Protein AF-A0A3C1JSX0-F1 (afdb_monomer_lite)

pLDDT: mean 75.98, std 9.02, range [53.28, 91.81]

Radius of gyration: 18.88 Å; chains: 1; bounding box: 46×17×57 Å

Secondary structure (DSSP, 8-state):
-HHHHHHHHHHHTS--HHHHHTTTTT-TTTHHHH--HHHHHHHHHHTT--HHHHHHHHHHHHHHHHHHHHHHHHHHHHHHHHHHHTTS--

Foldseek 3Di:
DLVVVLVVLLVVLDDPCCVLPVVVVPDPVCCVPRDDLVVVLVCCCPPVVPPVVSVVSVVVSVVVSVVVSVVSVVVVVVVVVVVVVVVVVD

Sequence (90 aa):
MIINMLLALAYVLNADFGLFFQVTRDQQLLYPVTDVLDTYIYRSLIVTKTISMAGAAQFYQSFVGFILVIVANAVVRRIERSRNESLALF

Structure (mmCIF, N/CA/C/O backbone):
data_AF-A0A3C1JSX0-F1
#
_entry.id   AF-A0A3C1JSX0-F1
#
loop_
_atom_site.group_PDB
_atom_site.id
_atom_site.type_symbol
_atom_site.label_atom_id
_atom_site.label_alt_id
_atom_site.label_comp_id
_atom_site.label_asym_id
_atom_site.label_entity_id
_atom_site.label_seq_id
_atom_site.pdbx_PDB_ins_code
_atom_site.Cartn_x
_atom_site.Cartn_y
_atom_site.Cartn_z
_atom_site.occupancy
_atom_site.B_iso_or_equiv
_atom_site.auth_seq_id
_atom_site.auth_comp_id
_atom_site.auth_asym_id
_atom_site.auth_atom_id
_atom_site.pdbx_PDB_model_num
ATOM 1 N N . MET A 1 1 ? 8.469 9.263 -19.580 1.00 57.34 1 MET A N 1
ATOM 2 C CA . MET A 1 1 ? 7.419 8.216 -19.595 1.00 57.34 1 MET A CA 1
ATOM 3 C C . MET A 1 1 ? 7.591 7.191 -18.468 1.00 57.34 1 MET A C 1
ATOM 5 O O . MET A 1 1 ? 6.604 6.869 -17.826 1.00 57.34 1 MET A O 1
ATOM 9 N N . ILE A 1 2 ? 8.817 6.741 -18.160 1.00 63.50 2 ILE A N 1
ATOM 10 C CA . ILE A 1 2 ? 9.101 5.737 -17.107 1.00 63.50 2 ILE A CA 1
ATOM 11 C C . ILE A 1 2 ? 8.761 6.236 -15.689 1.00 63.50 2 ILE A C 1
ATOM 13 O O . ILE A 1 2 ? 8.087 5.539 -14.937 1.00 63.50 2 ILE A O 1
ATOM 17 N N . ILE A 1 3 ? 9.151 7.471 -15.347 1.00 69.69 3 ILE A N 1
ATOM 18 C CA . ILE A 1 3 ? 8.835 8.094 -14.047 1.00 69.69 3 ILE A CA 1
ATOM 19 C C . ILE A 1 3 ? 7.321 8.220 -13.820 1.00 69.69 3 ILE A C 1
ATOM 21 O O . ILE A 1 3 ? 6.846 7.891 -12.739 1.00 69.69 3 ILE A O 1
ATOM 25 N N . ASN A 1 4 ? 6.545 8.600 -14.842 1.00 76.25 4 ASN A N 1
ATOM 26 C CA . ASN A 1 4 ? 5.084 8.692 -14.723 1.00 76.25 4 ASN A CA 1
ATOM 27 C C . ASN A 1 4 ? 4.437 7.325 -14.472 1.00 76.25 4 ASN A C 1
ATOM 29 O O . ASN A 1 4 ? 3.448 7.257 -13.753 1.00 76.25 4 ASN A O 1
ATOM 33 N N . MET A 1 5 ? 4.992 6.243 -15.030 1.00 74.31 5 MET A N 1
ATOM 34 C CA . MET A 1 5 ? 4.456 4.902 -14.799 1.00 74.31 5 MET A CA 1
ATOM 35 C C . MET A 1 5 ? 4.717 4.428 -13.362 1.00 74.31 5 MET A C 1
ATOM 37 O O . MET A 1 5 ? 3.828 3.869 -12.728 1.00 74.31 5 MET A O 1
ATOM 41 N N . LEU A 1 6 ? 5.909 4.713 -12.827 1.00 73.38 6 LEU A N 1
ATOM 42 C CA . LEU A 1 6 ? 6.250 4.437 -11.427 1.00 73.38 6 LEU A CA 1
ATOM 43 C C . LEU A 1 6 ? 5.399 5.270 -10.452 1.00 73.38 6 LEU A C 1
ATOM 45 O O . LEU A 1 6 ? 4.895 4.730 -9.470 1.00 73.38 6 LEU A O 1
ATOM 49 N N . LEU A 1 7 ? 5.193 6.559 -10.743 1.00 73.44 7 LEU A N 1
ATOM 50 C CA . LEU A 1 7 ? 4.345 7.455 -9.945 1.00 73.44 7 LEU A CA 1
ATOM 51 C C . LEU A 1 7 ? 2.873 7.015 -9.945 1.00 73.44 7 LEU A C 1
ATOM 53 O O . LEU A 1 7 ? 2.248 6.985 -8.889 1.00 73.44 7 LEU A O 1
ATOM 57 N N . ALA A 1 8 ? 2.326 6.630 -11.102 1.00 75.31 8 ALA A N 1
ATOM 58 C CA . ALA A 1 8 ? 0.948 6.146 -11.205 1.00 75.31 8 ALA A CA 1
ATOM 59 C C . ALA A 1 8 ? 0.734 4.841 -10.421 1.00 75.31 8 ALA A C 1
ATOM 61 O O . ALA A 1 8 ? -0.297 4.662 -9.778 1.00 75.31 8 ALA A O 1
ATOM 62 N N . LEU A 1 9 ? 1.726 3.949 -10.425 1.00 75.50 9 LEU A N 1
ATOM 63 C CA . LEU A 1 9 ? 1.654 2.679 -9.711 1.00 75.50 9 LEU A CA 1
ATOM 64 C C . LEU A 1 9 ? 1.635 2.858 -8.185 1.00 75.50 9 LEU A C 1
ATOM 66 O O . LEU A 1 9 ? 0.900 2.163 -7.490 1.00 75.50 9 LEU A O 1
ATOM 70 N N . ALA A 1 10 ? 2.403 3.821 -7.671 1.00 69.25 10 ALA A N 1
ATOM 71 C CA . ALA A 1 10 ? 2.352 4.202 -6.261 1.00 69.25 10 ALA A CA 1
ATOM 72 C C . ALA A 1 10 ? 0.995 4.824 -5.873 1.00 69.25 10 ALA A C 1
ATOM 74 O O . ALA A 1 10 ? 0.529 4.639 -4.750 1.00 69.25 10 ALA A O 1
ATOM 75 N N . TYR A 1 11 ? 0.343 5.528 -6.805 1.00 72.62 11 TYR A N 1
ATOM 76 C CA . TYR A 1 11 ? -0.965 6.145 -6.579 1.00 72.62 11 TYR A CA 1
ATOM 77 C C . TYR A 1 11 ? -2.092 5.107 -6.474 1.00 72.62 11 TYR A C 1
ATOM 79 O O . TYR A 1 11 ? -2.934 5.227 -5.600 1.00 72.62 11 TYR A O 1
ATOM 87 N N . VAL A 1 12 ? -2.066 4.041 -7.285 1.00 73.56 12 VAL A N 1
ATOM 88 C CA . VAL A 1 12 ? -3.073 2.953 -7.258 1.00 73.56 12 VAL A CA 1
ATOM 89 C C . VAL A 1 12 ? -3.124 2.207 -5.915 1.00 73.56 12 VAL A C 1
ATOM 91 O O . VAL A 1 12 ? -4.149 1.635 -5.559 1.00 73.56 12 VAL A O 1
ATOM 94 N N . LEU A 1 13 ? -2.028 2.212 -5.155 1.00 69.75 13 LEU A N 1
ATOM 95 C CA . LEU A 1 13 ? -1.966 1.612 -3.817 1.00 69.75 13 LEU A CA 1
ATOM 96 C C . LEU A 1 13 ? -2.648 2.454 -2.728 1.00 69.75 13 LEU A C 1
ATOM 98 O O . LEU A 1 13 ? -2.841 1.959 -1.617 1.00 69.75 13 LEU A O 1
ATOM 102 N N . ASN A 1 14 ? -2.980 3.709 -3.031 1.00 70.75 14 ASN A N 1
ATOM 103 C CA . ASN A 1 14 ? -3.798 4.564 -2.182 1.00 70.75 14 ASN A CA 1
ATOM 104 C C . ASN A 1 14 ? -5.219 4.539 -2.751 1.00 70.75 14 ASN A C 1
ATOM 106 O O . ASN A 1 14 ? -5.443 4.971 -3.881 1.00 70.75 14 ASN A O 1
ATOM 110 N N . ALA A 1 15 ? -6.170 3.992 -1.998 1.00 70.56 15 ALA A N 1
ATOM 111 C CA . ALA A 1 15 ? -7.557 3.963 -2.432 1.00 70.56 15 ALA A CA 1
ATOM 112 C C . ALA A 1 15 ? -8.225 5.307 -2.110 1.00 70.56 15 ALA A C 1
ATOM 114 O O . ALA A 1 15 ? -7.918 5.958 -1.111 1.00 70.56 15 ALA A O 1
ATOM 115 N N . ASP A 1 16 ? -9.180 5.729 -2.941 1.00 78.94 16 ASP A N 1
ATOM 116 C CA . ASP A 1 16 ? -9.955 6.945 -2.690 1.00 78.94 16 ASP A CA 1
ATOM 117 C C . ASP A 1 16 ? -10.886 6.759 -1.481 1.00 78.94 16 ASP A C 1
ATOM 119 O O . ASP A 1 16 ? -12.045 6.354 -1.604 1.00 78.94 16 ASP A O 1
ATOM 123 N N . PHE A 1 17 ? -10.380 7.085 -0.290 1.00 75.38 17 PHE A N 1
ATOM 124 C CA . PHE A 1 17 ? -11.101 6.953 0.978 1.00 75.38 17 PHE A CA 1
ATOM 125 C C . PHE A 1 17 ? -12.498 7.590 0.935 1.00 75.38 17 PHE A C 1
ATOM 127 O O . PHE A 1 17 ? -13.462 7.014 1.432 1.00 75.38 17 PHE A O 1
ATOM 134 N N 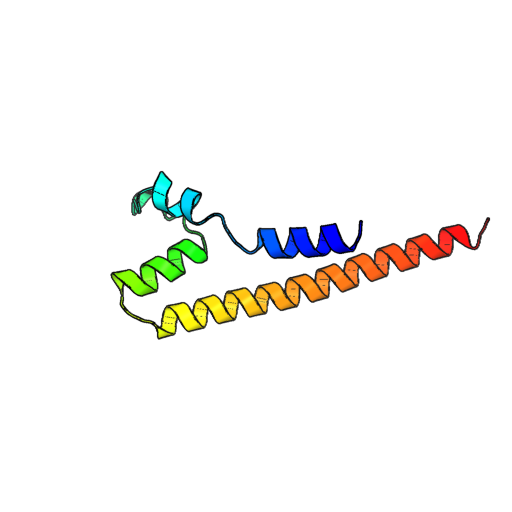. GLY A 1 18 ? -12.639 8.767 0.314 1.00 75.31 18 GLY A N 1
ATOM 135 C CA . GLY A 1 18 ? -13.926 9.460 0.208 1.00 75.31 18 GLY A CA 1
ATOM 136 C C . GLY A 1 18 ? -14.984 8.643 -0.538 1.00 75.31 18 GLY A C 1
ATOM 137 O O . GLY A 1 18 ? -16.135 8.579 -0.107 1.00 75.31 18 GLY A O 1
ATOM 138 N N . LEU A 1 19 ? -14.586 7.956 -1.606 1.00 79.44 19 LEU A N 1
ATOM 139 C CA . LEU A 1 19 ? -15.483 7.141 -2.423 1.00 79.44 19 LEU A CA 1
ATOM 140 C C . LEU A 1 19 ? -15.954 5.901 -1.655 1.00 79.44 19 LEU A C 1
ATOM 142 O O . LEU A 1 19 ? -17.126 5.547 -1.705 1.00 79.44 19 LEU A O 1
ATOM 146 N N . PHE A 1 20 ? -15.070 5.279 -0.878 1.00 73.94 20 PHE A N 1
ATOM 147 C CA . PHE A 1 20 ? -15.402 4.061 -0.141 1.00 73.94 20 PHE A CA 1
ATOM 148 C C . PHE A 1 20 ? -16.007 4.305 1.241 1.00 73.94 20 PHE A C 1
ATOM 150 O O . PHE A 1 20 ? -16.712 3.430 1.730 1.00 73.94 20 PHE A O 1
ATOM 157 N N . PHE A 1 21 ? -15.788 5.468 1.861 1.00 72.38 21 PHE A N 1
ATOM 158 C CA . PHE A 1 21 ? -16.306 5.792 3.196 1.00 72.38 21 PHE A CA 1
ATOM 159 C C . PHE A 1 21 ? -17.520 6.725 3.158 1.00 72.38 21 PHE A C 1
ATOM 161 O O . PHE A 1 21 ? -18.550 6.449 3.771 1.00 72.38 21 PHE A O 1
ATOM 168 N N . GLN A 1 22 ? -17.425 7.842 2.429 1.00 73.94 22 GLN A N 1
ATOM 169 C CA . GLN A 1 22 ? -18.467 8.874 2.451 1.00 73.94 22 GLN A CA 1
ATOM 170 C C . GLN A 1 22 ? -19.671 8.482 1.591 1.00 73.94 22 GLN A C 1
ATOM 172 O O . GLN A 1 22 ? -20.807 8.755 1.977 1.00 73.94 22 GLN A O 1
ATOM 177 N N . VAL A 1 23 ? -19.444 7.809 0.457 1.00 73.56 23 VAL A N 1
ATOM 178 C CA . VAL A 1 23 ? -20.530 7.386 -0.448 1.00 73.56 23 VAL A CA 1
ATOM 179 C C . VAL A 1 23 ? -21.283 6.175 0.108 1.00 73.56 23 VAL A C 1
ATOM 181 O O . VAL A 1 23 ? -22.509 6.135 0.043 1.00 73.56 23 VAL A O 1
ATOM 184 N N . THR A 1 24 ? -20.577 5.209 0.701 1.00 69.94 24 THR A N 1
ATOM 185 C CA . THR A 1 24 ? -21.179 3.988 1.278 1.00 69.94 24 THR A CA 1
ATOM 186 C C . THR A 1 24 ? -21.770 4.209 2.672 1.00 69.94 24 THR A C 1
ATOM 188 O O . THR A 1 24 ? -22.547 3.383 3.149 1.00 69.94 24 THR A O 1
ATOM 191 N N . ARG A 1 25 ? -21.420 5.330 3.323 1.00 70.19 25 ARG A N 1
ATOM 192 C CA . ARG A 1 25 ? -21.885 5.744 4.658 1.00 70.19 25 ARG A CA 1
ATOM 193 C C . ARG A 1 25 ? -21.676 4.676 5.742 1.00 70.19 25 ARG A C 1
ATOM 195 O O . ARG A 1 25 ? -22.516 4.555 6.629 1.00 70.19 25 ARG A O 1
ATOM 202 N N . ASP A 1 26 ? -20.586 3.909 5.659 1.00 66.62 26 ASP A N 1
ATOM 203 C CA . ASP A 1 26 ? -20.231 2.838 6.612 1.00 66.62 26 ASP A CA 1
ATOM 204 C C . ASP A 1 26 ? -21.385 1.834 6.848 1.00 66.62 26 ASP A C 1
ATOM 206 O O . ASP A 1 26 ? -21.661 1.390 7.962 1.00 66.62 26 ASP A O 1
ATOM 210 N N . GLN A 1 27 ? -22.122 1.485 5.785 1.00 71.31 27 GLN A N 1
ATOM 211 C CA . GLN A 1 27 ? -23.160 0.461 5.874 1.00 71.31 27 GLN A CA 1
ATOM 212 C C . GLN A 1 27 ? -22.543 -0.941 5.901 1.00 71.31 27 GLN A C 1
ATOM 214 O O . GLN A 1 27 ? -21.998 -1.414 4.904 1.00 71.31 27 GLN A O 1
ATOM 219 N N . GLN A 1 28 ? -22.720 -1.645 7.023 1.00 66.38 28 GLN A N 1
ATOM 220 C CA . GLN A 1 28 ? -22.150 -2.980 7.265 1.00 66.38 28 GLN A CA 1
ATOM 221 C C . GLN A 1 28 ? -22.501 -4.030 6.200 1.00 66.38 28 GLN A C 1
ATOM 223 O O . GLN A 1 28 ? -21.722 -4.949 5.960 1.00 66.38 28 GLN A O 1
ATOM 228 N N . LEU A 1 29 ? -23.643 -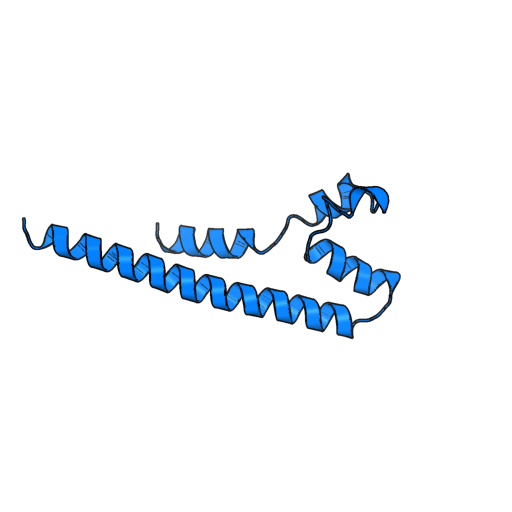3.878 5.523 1.00 76.00 29 LEU A N 1
ATOM 229 C CA . LEU A 1 29 ? -24.080 -4.779 4.454 1.00 76.00 29 LEU A CA 1
ATOM 230 C C . LEU A 1 29 ? -23.232 -4.660 3.173 1.00 76.00 29 LEU A C 1
ATOM 232 O O . LEU A 1 29 ? -23.166 -5.612 2.402 1.00 76.00 29 LEU A O 1
ATOM 236 N N . LEU A 1 30 ? -22.581 -3.513 2.943 1.00 72.69 30 LEU A N 1
ATOM 237 C CA . LEU A 1 30 ? -21.767 -3.260 1.748 1.00 72.69 30 LEU A CA 1
ATOM 238 C C . LEU A 1 30 ? -20.274 -3.551 1.949 1.00 72.69 30 LEU A C 1
ATOM 240 O O . LEU A 1 30 ? -19.539 -3.649 0.967 1.00 72.69 30 LEU A O 1
ATOM 244 N N . TYR A 1 31 ? -19.828 -3.790 3.186 1.00 70.25 31 TYR A N 1
ATOM 245 C CA . TYR A 1 31 ? -18.426 -4.101 3.493 1.00 70.25 31 TYR A CA 1
ATOM 246 C C . TYR A 1 31 ? -17.805 -5.224 2.654 1.00 70.25 31 TYR A C 1
ATOM 248 O O . TYR A 1 31 ? -16.648 -5.068 2.272 1.00 70.25 31 TYR A O 1
ATOM 256 N N . PRO A 1 32 ? -18.516 -6.313 2.294 1.00 68.31 32 PRO A N 1
ATOM 257 C CA . PRO A 1 32 ? -17.912 -7.382 1.501 1.00 68.31 32 PRO A CA 1
ATOM 258 C C . PRO A 1 32 ? -17.391 -6.931 0.129 1.00 68.31 32 PRO A C 1
ATOM 260 O O . PRO A 1 32 ? -16.559 -7.620 -0.453 1.00 68.31 32 PRO A O 1
ATOM 263 N N . VAL A 1 33 ? -17.891 -5.808 -0.400 1.00 71.56 33 VAL A N 1
ATOM 264 C CA . VAL A 1 33 ? -17.559 -5.314 -1.746 1.00 71.56 33 VAL A CA 1
ATOM 265 C C . VAL A 1 33 ? -16.999 -3.891 -1.765 1.00 71.56 33 VAL A C 1
ATOM 267 O O . VAL A 1 33 ? -16.468 -3.477 -2.792 1.00 71.56 33 VAL A O 1
ATOM 270 N N . THR A 1 34 ? -17.092 -3.141 -0.664 1.00 73.94 34 THR A N 1
ATOM 271 C CA . THR A 1 34 ? -16.628 -1.744 -0.603 1.00 73.94 34 THR A CA 1
ATOM 272 C C . THR A 1 34 ? -15.534 -1.479 0.423 1.00 73.94 34 THR A C 1
ATOM 274 O O . THR A 1 34 ? -15.102 -0.334 0.530 1.00 73.94 34 THR A O 1
ATOM 277 N N . ASP A 1 35 ? -15.108 -2.471 1.208 1.00 75.50 35 ASP A N 1
ATOM 278 C CA . ASP A 1 35 ? -14.058 -2.239 2.201 1.00 75.50 35 ASP A CA 1
ATOM 279 C C . ASP A 1 35 ? -12.679 -2.254 1.530 1.00 75.50 35 ASP A C 1
ATOM 281 O O . ASP A 1 35 ? -12.241 -3.257 0.963 1.00 75.50 35 ASP A O 1
ATOM 285 N N . VAL A 1 36 ? -12.003 -1.112 1.589 1.00 81.00 36 VAL A N 1
ATOM 286 C CA . VAL A 1 36 ? -10.613 -0.945 1.169 1.00 81.00 36 VAL A CA 1
ATOM 287 C C . VAL A 1 36 ? -9.726 -0.807 2.399 1.00 81.00 36 VAL A C 1
ATOM 289 O O . VAL A 1 36 ? -10.187 -0.532 3.508 1.00 81.00 36 VAL A O 1
ATOM 292 N N . LEU A 1 37 ? -8.420 -0.989 2.215 1.00 82.06 37 LEU A N 1
ATOM 293 C CA . LEU A 1 37 ? -7.474 -0.958 3.328 1.00 82.06 37 LEU A CA 1
ATOM 294 C C . LEU A 1 37 ? -7.571 0.356 4.126 1.00 82.06 37 LEU A C 1
ATOM 296 O O . LEU A 1 37 ? -7.617 0.326 5.353 1.00 82.06 37 LEU A O 1
ATOM 300 N N . ASP A 1 38 ? -7.717 1.488 3.437 1.00 80.94 38 ASP A N 1
ATOM 301 C CA . ASP A 1 38 ? -7.802 2.809 4.065 1.00 80.94 38 ASP A CA 1
ATOM 302 C C . ASP A 1 38 ? -9.088 2.984 4.910 1.00 80.94 38 ASP A C 1
ATOM 304 O O . ASP A 1 38 ? -9.043 3.577 5.992 1.00 80.94 38 ASP A O 1
ATOM 308 N N . THR A 1 39 ? -10.230 2.418 4.485 1.00 82.25 39 THR A N 1
ATOM 309 C CA . THR A 1 39 ? -11.490 2.453 5.259 1.00 82.25 39 THR A CA 1
ATOM 310 C C . THR A 1 39 ? -11.445 1.535 6.467 1.00 82.25 39 THR A C 1
ATOM 312 O O . THR A 1 39 ? -11.859 1.932 7.561 1.00 82.25 39 THR A O 1
ATOM 315 N N . TYR A 1 40 ? -10.862 0.348 6.307 1.00 81.06 40 TYR A N 1
ATOM 316 C CA . TYR A 1 40 ? -10.644 -0.588 7.400 1.00 81.06 40 TYR A CA 1
ATOM 317 C C . TYR A 1 40 ? -9.727 0.001 8.483 1.00 81.06 40 TYR A C 1
ATOM 319 O O . TYR A 1 40 ? -10.057 -0.044 9.672 1.00 81.06 40 TYR A O 1
ATOM 327 N N . ILE A 1 41 ? -8.600 0.606 8.086 1.00 80.81 41 ILE A N 1
ATOM 328 C CA . ILE A 1 41 ? -7.642 1.233 9.007 1.00 80.81 41 ILE A CA 1
ATOM 329 C C . ILE A 1 41 ? -8.312 2.366 9.782 1.00 80.81 41 ILE A C 1
ATOM 331 O O . ILE A 1 41 ? -8.257 2.382 11.016 1.00 80.81 41 ILE A O 1
ATOM 335 N N . TYR A 1 42 ? -9.001 3.271 9.084 1.00 80.69 42 TYR A N 1
ATOM 336 C CA . TYR A 1 42 ? -9.717 4.380 9.709 1.00 80.69 42 TYR A CA 1
ATOM 337 C C . TYR A 1 42 ? -10.756 3.893 10.725 1.00 80.69 42 TYR A C 1
ATOM 339 O O . TYR A 1 42 ? -10.810 4.373 11.860 1.00 80.69 42 TYR A O 1
ATOM 347 N N . ARG A 1 43 ? -11.543 2.877 10.364 1.00 77.62 43 ARG A N 1
ATOM 348 C CA . ARG A 1 43 ? -12.542 2.301 11.266 1.00 77.62 43 ARG A CA 1
ATOM 349 C C . ARG A 1 43 ? -11.898 1.606 12.463 1.00 77.62 43 ARG A C 1
ATOM 351 O O . ARG A 1 43 ? -12.383 1.758 13.581 1.00 77.62 43 ARG A O 1
ATOM 358 N N . SER A 1 44 ? -10.784 0.898 12.278 1.00 79.31 44 SER A N 1
ATOM 359 C CA . SER A 1 44 ? -10.058 0.258 13.385 1.00 79.31 44 SER A CA 1
ATOM 360 C C . SER A 1 44 ? -9.532 1.272 14.414 1.00 79.31 44 SER A C 1
ATOM 362 O O . SER A 1 44 ? -9.561 1.007 15.619 1.00 79.31 44 SER A O 1
ATOM 364 N N . LEU A 1 45 ? -9.150 2.472 13.959 1.00 77.94 45 LEU A N 1
ATOM 365 C CA . LEU A 1 45 ? -8.777 3.600 14.817 1.00 77.94 45 LEU A CA 1
ATOM 366 C C . LEU A 1 45 ? -9.975 4.197 15.551 1.00 77.94 45 LEU A C 1
ATOM 368 O O . LEU A 1 45 ? -9.908 4.393 16.761 1.00 77.94 45 LEU A O 1
ATOM 372 N N . ILE A 1 46 ? -11.060 4.499 14.839 1.00 77.25 46 ILE A N 1
ATOM 373 C CA . ILE A 1 46 ? -12.191 5.250 15.401 1.00 77.25 46 ILE A CA 1
ATOM 374 C C . ILE A 1 46 ? -13.096 4.356 16.262 1.00 77.25 46 ILE A C 1
ATOM 376 O O . ILE A 1 46 ? -13.498 4.758 17.354 1.00 77.25 46 ILE A O 1
ATOM 380 N N . VAL A 1 47 ? -13.401 3.141 15.799 1.00 69.19 47 VAL A N 1
ATOM 381 C CA . VAL A 1 47 ? -14.373 2.233 16.434 1.00 69.19 47 VAL A CA 1
ATOM 382 C C . VAL A 1 47 ? -13.728 1.391 17.530 1.00 69.19 47 VAL A C 1
ATOM 384 O O . VAL A 1 47 ? -14.289 1.263 18.614 1.00 69.19 47 VAL A O 1
ATOM 387 N N . THR A 1 48 ? -12.539 0.838 17.275 1.00 69.88 48 THR A N 1
ATOM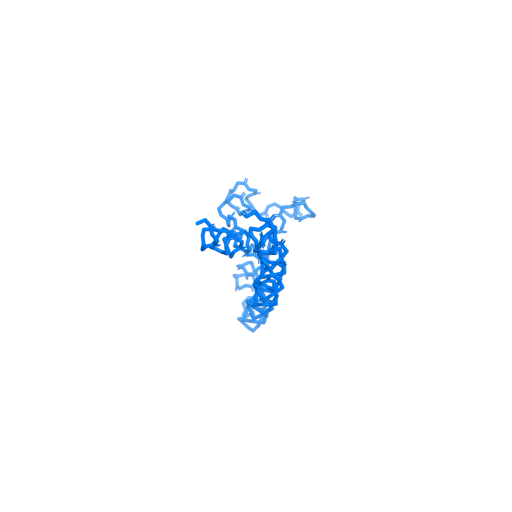 388 C CA . THR A 1 48 ? -11.880 -0.089 18.219 1.00 69.88 48 THR A CA 1
ATOM 389 C C . THR A 1 48 ? -10.835 0.618 19.095 1.00 69.88 48 THR A C 1
ATOM 391 O O . THR A 1 48 ? -10.416 0.076 20.114 1.00 69.88 48 THR A O 1
ATOM 394 N N . LYS A 1 49 ? -10.422 1.850 18.744 1.00 70.62 49 LYS A N 1
ATOM 395 C CA . LYS A 1 49 ? -9.353 2.627 19.413 1.00 70.62 49 LYS A CA 1
ATOM 396 C C . LYS A 1 49 ? -8.003 1.905 19.499 1.00 70.62 49 LYS A C 1
ATOM 398 O O . LYS A 1 49 ? -7.130 2.283 20.279 1.00 70.62 49 LYS A O 1
ATOM 403 N N . THR A 1 50 ? -7.789 0.889 18.671 1.00 77.75 50 THR A N 1
ATOM 404 C CA . THR A 1 50 ? -6.539 0.129 18.617 1.00 77.75 50 THR A CA 1
ATOM 405 C C . THR A 1 50 ? -5.576 0.791 17.641 1.00 77.75 50 THR A C 1
ATOM 407 O O . THR A 1 50 ? -5.474 0.393 16.482 1.00 77.75 50 THR A O 1
ATOM 410 N N . ILE A 1 51 ? -4.839 1.796 18.119 1.00 80.38 51 ILE A N 1
ATOM 411 C CA . ILE A 1 51 ? -3.797 2.496 17.341 1.00 80.38 51 ILE A CA 1
ATOM 412 C C . ILE A 1 51 ? -2.749 1.509 16.804 1.00 80.38 51 ILE A C 1
ATOM 414 O O . ILE A 1 51 ? -2.252 1.659 15.690 1.00 80.38 51 ILE A O 1
ATOM 418 N N . SER A 1 52 ? -2.466 0.455 17.568 1.00 84.25 52 SER A N 1
ATOM 419 C CA . SER A 1 52 ? -1.587 -0.644 17.173 1.00 84.25 52 SER A CA 1
ATOM 420 C C . SER A 1 52 ? -2.068 -1.385 15.920 1.00 84.25 52 SER A C 1
ATOM 422 O O . SER A 1 52 ? -1.242 -1.723 15.077 1.00 84.25 52 SER A O 1
ATOM 424 N N . MET A 1 53 ? -3.380 -1.600 15.757 1.00 82.62 53 MET A N 1
ATOM 425 C CA . MET A 1 53 ? -3.935 -2.277 14.577 1.00 82.62 53 MET A CA 1
ATOM 426 C C . MET A 1 53 ? -3.768 -1.419 13.322 1.00 82.62 53 MET A C 1
ATOM 428 O O . MET A 1 53 ? -3.318 -1.919 12.294 1.00 82.62 53 MET A O 1
ATOM 432 N N . ALA A 1 54 ? -4.059 -0.123 13.418 1.00 82.19 54 ALA A N 1
ATOM 433 C CA . ALA A 1 54 ? -3.862 0.785 12.298 1.00 82.19 54 ALA A CA 1
ATOM 434 C C . ALA A 1 54 ? -2.389 0.972 11.938 1.00 82.19 54 ALA A C 1
ATOM 436 O O . ALA A 1 54 ? -2.048 0.939 10.761 1.00 82.19 54 ALA A O 1
ATOM 437 N N . GLY A 1 55 ? -1.505 1.083 12.933 1.00 86.94 55 GLY A N 1
ATOM 438 C CA . GLY A 1 55 ? -0.062 1.125 12.696 1.00 86.94 55 GLY A CA 1
ATOM 439 C C . GLY A 1 55 ? 0.449 -0.133 11.986 1.00 86.94 55 GLY A C 1
ATOM 440 O O . GLY A 1 55 ? 1.191 -0.031 11.012 1.00 86.94 55 GLY A O 1
ATOM 441 N N . ALA A 1 56 ? 0.007 -1.320 12.418 1.00 87.50 56 ALA A N 1
ATOM 442 C CA . ALA A 1 56 ? 0.372 -2.586 11.782 1.00 87.50 56 ALA A CA 1
ATOM 443 C C . ALA A 1 56 ? -0.172 -2.707 10.347 1.00 87.50 56 ALA A C 1
ATOM 445 O O . ALA A 1 56 ? 0.536 -3.164 9.449 1.00 87.50 56 ALA A O 1
ATOM 446 N N . ALA A 1 57 ? -1.405 -2.265 10.108 1.00 86.50 57 ALA A N 1
ATOM 447 C CA . ALA A 1 57 ? -2.017 -2.288 8.785 1.00 86.50 57 ALA A CA 1
ATOM 448 C C . ALA A 1 57 ? -1.350 -1.294 7.813 1.00 86.50 57 ALA A C 1
ATOM 450 O O . ALA A 1 57 ? -1.064 -1.658 6.672 1.00 86.50 57 ALA A O 1
ATOM 451 N N . GLN A 1 58 ? -0.998 -0.086 8.269 1.00 84.19 58 GLN A N 1
ATOM 452 C CA . GLN A 1 58 ? -0.261 0.889 7.455 1.00 84.19 58 GLN A CA 1
ATOM 453 C C . GLN A 1 58 ? 1.170 0.415 7.147 1.00 84.19 58 GLN A C 1
ATOM 455 O O . GLN A 1 58 ? 1.696 0.639 6.051 1.00 84.19 58 GLN A O 1
ATOM 460 N N . PHE A 1 59 ? 1.801 -0.279 8.101 1.00 89.38 59 PHE A N 1
ATOM 461 C CA . PHE A 1 59 ? 3.092 -0.931 7.892 1.00 89.38 59 PHE A CA 1
ATOM 462 C C . PHE A 1 59 ? 2.995 -2.010 6.808 1.00 89.38 59 PHE A C 1
ATOM 464 O O . PHE A 1 59 ? 3.818 -2.034 5.892 1.00 89.38 59 PHE A O 1
ATOM 471 N N . TYR A 1 60 ? 1.951 -2.845 6.851 1.00 88.56 60 TYR A N 1
ATOM 472 C CA . TYR A 1 60 ? 1.693 -3.843 5.814 1.00 88.56 60 TYR A CA 1
ATOM 473 C C . TYR A 1 60 ? 1.470 -3.202 4.434 1.00 88.56 60 TYR A C 1
ATOM 475 O O . TYR A 1 60 ? 2.088 -3.633 3.462 1.00 88.56 60 TYR A O 1
ATOM 483 N N . GLN A 1 61 ? 0.672 -2.131 4.344 1.00 85.50 61 GLN A N 1
ATOM 484 C CA . GLN A 1 61 ? 0.445 -1.385 3.095 1.00 85.50 61 GLN A CA 1
ATOM 485 C C . GLN A 1 61 ? 1.753 -0.880 2.482 1.00 85.50 61 GLN A C 1
ATOM 487 O O . GLN A 1 61 ? 2.008 -1.068 1.292 1.00 85.50 61 GLN A O 1
ATOM 492 N N . SER A 1 62 ? 2.608 -0.278 3.311 1.00 88.50 62 SER A N 1
ATOM 493 C CA . SER A 1 62 ? 3.893 0.274 2.876 1.00 88.50 62 SER A CA 1
ATOM 494 C C . SER A 1 62 ? 4.859 -0.827 2.443 1.00 88.50 62 SER A C 1
ATOM 496 O O . SER A 1 62 ? 5.565 -0.676 1.449 1.00 88.50 62 SER A O 1
ATOM 498 N N . PHE A 1 63 ? 4.865 -1.957 3.150 1.00 91.81 63 PHE A N 1
ATOM 499 C CA . PHE A 1 63 ? 5.700 -3.108 2.821 1.00 91.81 63 PHE A CA 1
ATOM 500 C C . PHE A 1 63 ? 5.296 -3.759 1.491 1.00 91.81 63 PHE A C 1
ATOM 502 O O . PHE A 1 63 ? 6.144 -3.984 0.625 1.00 91.81 63 PHE A O 1
ATOM 509 N N . VAL A 1 64 ? 3.998 -4.002 1.286 1.00 88.38 64 VAL A N 1
ATOM 510 C CA . VAL A 1 64 ? 3.471 -4.523 0.015 1.00 88.38 64 VAL A CA 1
ATOM 511 C C . VAL A 1 64 ? 3.745 -3.538 -1.119 1.00 88.38 64 VAL A C 1
ATOM 513 O O . VAL A 1 64 ? 4.217 -3.941 -2.184 1.00 88.38 64 VAL A O 1
ATOM 516 N N . GLY A 1 65 ? 3.528 -2.242 -0.881 1.00 86.44 65 GLY A N 1
ATOM 517 C CA . GLY A 1 65 ? 3.816 -1.202 -1.861 1.00 86.44 65 GLY A CA 1
ATOM 518 C C . GLY A 1 65 ? 5.292 -1.128 -2.243 1.00 86.44 65 GLY A C 1
ATOM 519 O O . GLY A 1 65 ? 5.622 -1.015 -3.423 1.00 86.44 65 GLY A O 1
ATOM 520 N N . PHE A 1 66 ? 6.192 -1.283 -1.274 1.00 87.69 66 PHE A N 1
ATOM 521 C CA . PHE A 1 66 ? 7.631 -1.318 -1.510 1.00 87.69 66 PHE A CA 1
ATOM 522 C C . PHE A 1 66 ? 8.044 -2.492 -2.407 1.00 87.69 66 PHE A C 1
ATOM 524 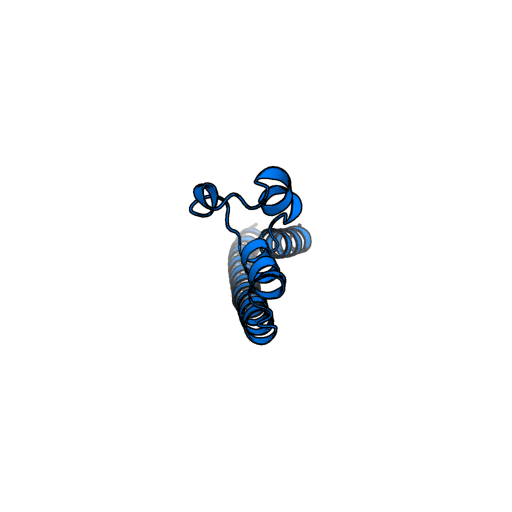O O . PHE A 1 66 ? 8.768 -2.299 -3.388 1.00 87.69 66 PHE A O 1
ATOM 531 N N . ILE A 1 67 ? 7.537 -3.698 -2.124 1.00 90.81 67 ILE A N 1
ATOM 532 C CA . ILE A 1 67 ? 7.780 -4.878 -2.966 1.00 90.81 67 ILE A CA 1
ATOM 533 C C . ILE A 1 67 ? 7.252 -4.635 -4.382 1.00 90.81 67 ILE A C 1
ATOM 535 O O . ILE A 1 67 ? 7.954 -4.904 -5.359 1.00 90.81 67 ILE A O 1
ATOM 539 N N . LEU A 1 68 ? 6.044 -4.087 -4.507 1.00 87.25 68 LEU A N 1
ATOM 540 C CA . LEU A 1 68 ? 5.408 -3.841 -5.796 1.00 87.25 68 LEU A CA 1
ATOM 541 C C . LEU A 1 68 ? 6.207 -2.843 -6.650 1.00 87.25 68 LEU A C 1
ATOM 543 O O . LEU A 1 68 ? 6.395 -3.080 -7.844 1.00 87.25 68 LEU A O 1
ATOM 547 N N . VAL A 1 69 ? 6.759 -1.786 -6.047 1.00 85.12 69 VAL A N 1
ATOM 548 C CA . VAL A 1 69 ? 7.638 -0.825 -6.736 1.00 85.12 69 VAL A CA 1
ATOM 549 C C . VAL A 1 69 ? 8.942 -1.479 -7.197 1.00 85.12 69 VAL A C 1
ATOM 551 O O . VAL A 1 69 ? 9.363 -1.249 -8.331 1.00 85.12 69 VAL A O 1
ATOM 554 N N . ILE A 1 70 ? 9.575 -2.320 -6.369 1.00 87.81 70 ILE A N 1
ATOM 555 C CA . ILE A 1 70 ? 10.790 -3.054 -6.766 1.00 87.81 70 ILE A CA 1
ATOM 556 C C . ILE A 1 70 ? 10.502 -3.968 -7.957 1.00 87.81 70 ILE A C 1
ATOM 558 O O . ILE A 1 70 ? 11.252 -3.957 -8.935 1.00 87.81 70 ILE A O 1
ATOM 562 N N . VAL A 1 71 ? 9.414 -4.740 -7.890 1.00 88.31 71 VAL A N 1
ATOM 563 C CA . VAL A 1 71 ? 9.012 -5.659 -8.962 1.00 88.31 71 VAL A CA 1
ATOM 564 C C . VAL A 1 71 ? 8.715 -4.885 -10.240 1.00 88.31 71 VAL A C 1
ATOM 566 O O . VAL A 1 71 ? 9.237 -5.231 -11.297 1.00 88.31 71 VAL A O 1
ATOM 569 N N . ALA A 1 72 ? 7.941 -3.805 -10.155 1.00 84.62 72 ALA A N 1
ATOM 570 C CA . ALA A 1 72 ? 7.628 -2.977 -11.310 1.00 84.62 72 ALA A CA 1
ATOM 571 C C . ALA A 1 72 ? 8.884 -2.364 -11.937 1.00 84.62 72 ALA A C 1
ATOM 573 O O . ALA A 1 72 ? 9.059 -2.428 -13.154 1.00 84.62 72 ALA A O 1
ATOM 574 N N . ASN A 1 73 ? 9.800 -1.846 -11.117 1.00 84.69 73 ASN A N 1
ATOM 575 C CA . ASN A 1 73 ? 11.081 -1.330 -11.589 1.00 84.69 73 ASN A CA 1
ATOM 576 C C . ASN A 1 73 ? 11.912 -2.429 -12.281 1.00 84.69 73 ASN A C 1
ATOM 578 O O . ASN A 1 73 ? 12.460 -2.215 -13.362 1.00 84.69 73 ASN A O 1
ATOM 582 N N . ALA A 1 74 ? 11.960 -3.638 -11.716 1.00 85.44 74 ALA A N 1
ATOM 583 C CA . ALA A 1 74 ? 12.663 -4.769 -12.318 1.00 85.44 74 ALA A CA 1
ATOM 584 C C . ALA A 1 74 ? 12.051 -5.199 -13.665 1.00 85.44 74 ALA A C 1
ATOM 586 O O . ALA A 1 74 ? 12.788 -5.446 -14.623 1.00 85.44 74 ALA A O 1
ATOM 587 N N . VAL A 1 75 ? 10.718 -5.246 -13.763 1.00 85.00 75 VAL A N 1
ATOM 588 C CA . VAL A 1 75 ? 9.992 -5.567 -15.003 1.00 85.00 75 VAL A CA 1
ATOM 589 C C . VAL A 1 75 ? 10.279 -4.524 -16.081 1.00 85.00 75 VAL A C 1
ATOM 591 O O . VAL A 1 75 ? 10.672 -4.889 -17.190 1.00 85.00 75 VAL A O 1
ATOM 594 N N . VAL A 1 76 ? 10.169 -3.233 -15.750 1.00 81.12 76 VAL A N 1
ATOM 595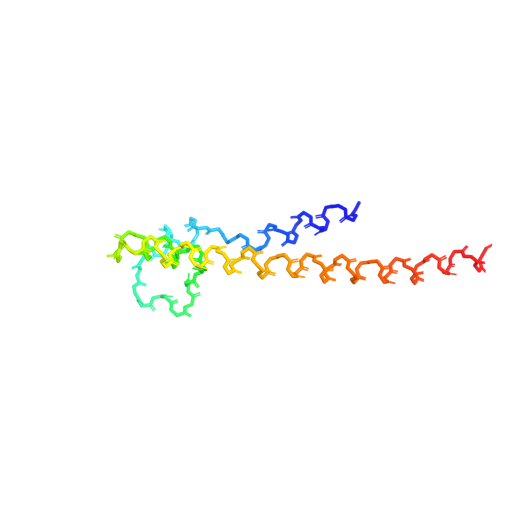 C CA . VAL A 1 76 ? 10.465 -2.136 -16.684 1.00 81.12 76 VAL A CA 1
ATOM 596 C C . VAL A 1 76 ? 11.910 -2.219 -17.167 1.00 81.12 76 VAL A C 1
ATOM 598 O O . VAL A 1 76 ? 12.155 -2.191 -18.372 1.00 81.12 76 VAL A O 1
ATOM 601 N N . ARG A 1 77 ? 12.870 -2.425 -16.258 1.00 79.69 77 ARG A N 1
ATOM 602 C CA . ARG A 1 77 ? 14.292 -2.551 -16.606 1.00 79.69 77 ARG A CA 1
ATOM 603 C C . ARG A 1 77 ? 14.573 -3.731 -17.542 1.00 79.69 77 ARG A C 1
ATOM 605 O O . ARG A 1 77 ? 15.463 -3.641 -18.389 1.00 79.69 77 ARG A O 1
ATOM 612 N N . ARG A 1 78 ? 13.830 -4.835 -17.413 1.00 78.88 78 ARG A N 1
ATOM 613 C CA . ARG A 1 78 ? 13.954 -5.998 -18.307 1.00 78.88 78 ARG A CA 1
ATOM 614 C C . ARG A 1 78 ? 13.414 -5.694 -19.706 1.00 78.88 78 ARG A C 1
ATOM 616 O O . ARG A 1 78 ? 14.065 -6.039 -20.689 1.00 78.88 78 ARG A O 1
ATOM 623 N N . ILE A 1 79 ? 12.268 -5.016 -19.790 1.00 79.25 79 ILE A N 1
ATOM 624 C CA . ILE A 1 79 ? 11.658 -4.601 -21.062 1.00 79.25 79 ILE A CA 1
ATOM 625 C C . ILE A 1 79 ? 12.560 -3.593 -21.787 1.00 79.25 79 ILE A C 1
ATOM 627 O O . ILE A 1 79 ? 12.773 -3.714 -22.991 1.00 79.25 79 ILE A O 1
ATOM 631 N N . GLU A 1 80 ? 13.148 -2.634 -21.067 1.00 73.50 80 GLU A N 1
ATOM 632 C CA . GLU A 1 80 ? 14.075 -1.666 -21.664 1.00 73.50 80 GLU A CA 1
ATOM 633 C C . GLU A 1 80 ? 15.349 -2.311 -22.211 1.00 73.50 80 GLU A C 1
ATOM 635 O O . GLU A 1 80 ? 15.785 -1.949 -23.303 1.00 73.50 80 GLU A O 1
ATOM 640 N N . ARG A 1 81 ? 15.920 -3.299 -21.507 1.00 67.12 81 ARG A N 1
ATOM 641 C CA . ARG A 1 81 ? 17.082 -4.04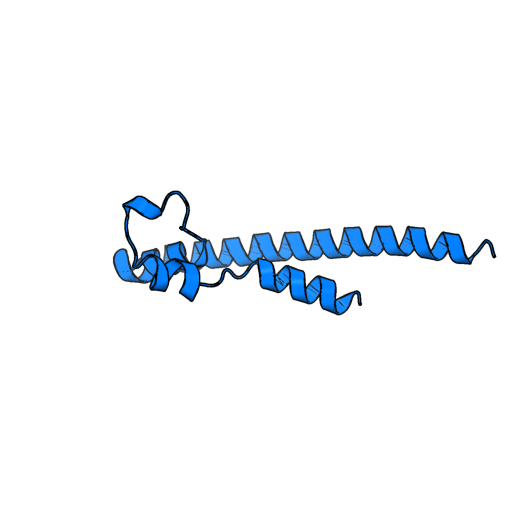6 -22.013 1.00 67.12 81 ARG A CA 1
ATOM 642 C C . ARG A 1 81 ? 16.755 -4.741 -23.340 1.00 67.12 81 ARG A C 1
ATOM 644 O O . ARG A 1 81 ? 17.532 -4.628 -24.279 1.00 67.12 81 ARG A O 1
ATOM 651 N N . SER A 1 82 ? 15.573 -5.353 -23.435 1.00 68.25 82 SER A N 1
ATOM 652 C CA . SER A 1 82 ? 15.090 -5.979 -24.672 1.00 68.25 82 SER A CA 1
ATOM 653 C C . SER A 1 82 ? 14.885 -4.972 -25.815 1.00 68.25 82 SER A C 1
ATOM 655 O O . SER A 1 82 ? 15.077 -5.313 -26.976 1.00 68.25 82 SER A O 1
ATOM 657 N N . ARG A 1 83 ? 14.504 -3.724 -25.507 1.00 61.66 83 ARG A N 1
ATOM 658 C CA . ARG A 1 83 ? 14.303 -2.661 -26.506 1.00 61.66 83 ARG A CA 1
ATOM 659 C C . ARG A 1 83 ? 15.622 -2.082 -27.032 1.00 61.66 83 ARG A C 1
ATOM 661 O O . ARG A 1 83 ? 15.708 -1.797 -28.222 1.00 61.66 83 ARG A O 1
ATOM 668 N N . ASN A 1 84 ? 16.643 -1.934 -26.184 1.00 58.25 84 ASN A N 1
ATOM 669 C CA . ASN A 1 84 ? 17.953 -1.412 -26.597 1.00 58.25 84 ASN A CA 1
ATOM 670 C C . ASN A 1 84 ? 18.713 -2.364 -27.537 1.00 58.25 84 ASN A C 1
ATOM 672 O O . ASN A 1 84 ? 19.429 -1.894 -28.415 1.00 58.25 84 ASN A O 1
ATOM 676 N N . GLU A 1 85 ? 18.533 -3.681 -27.407 1.00 58.25 85 GLU A N 1
ATOM 677 C CA . GLU A 1 85 ? 19.141 -4.672 -28.314 1.00 58.25 85 GLU A CA 1
ATOM 678 C C . GLU A 1 85 ? 18.592 -4.570 -29.749 1.00 58.25 85 GLU A C 1
ATOM 680 O O . GLU A 1 85 ? 19.322 -4.807 -30.707 1.00 58.25 85 GLU A O 1
ATOM 685 N N . SER A 1 86 ? 17.343 -4.119 -29.917 1.00 54.94 86 SER A N 1
ATOM 686 C CA . SER A 1 86 ? 16.736 -3.914 -31.239 1.00 54.94 86 SER A CA 1
ATOM 687 C C . SER A 1 86 ? 17.266 -2.679 -31.983 1.00 54.94 86 SER A C 1
ATOM 689 O O . SER A 1 86 ? 17.063 -2.589 -33.189 1.00 54.94 86 SER A O 1
ATOM 691 N N . LEU A 1 87 ? 17.916 -1.732 -31.295 1.00 58.94 87 LEU A N 1
ATOM 692 C CA . LEU A 1 87 ? 18.530 -0.533 -31.891 1.00 58.94 87 LEU A CA 1
ATOM 693 C C . LEU A 1 87 ? 20.011 -0.729 -32.248 1.00 58.94 87 LEU A C 1
ATOM 695 O O . LEU A 1 87 ? 20.557 0.086 -32.974 1.00 58.94 87 LEU A O 1
ATOM 699 N N . ALA A 1 88 ? 20.659 -1.787 -31.750 1.00 56.41 88 ALA A N 1
ATOM 700 C CA . ALA A 1 88 ? 22.045 -2.125 -32.093 1.00 56.41 88 ALA A CA 1
ATOM 701 C C . ALA A 1 88 ? 22.165 -2.944 -33.396 1.00 56.41 88 ALA A C 1
ATOM 703 O O . ALA A 1 88 ? 23.271 -3.270 -33.822 1.00 56.41 88 ALA A O 1
ATOM 704 N N . LEU A 1 89 ? 21.025 -3.318 -33.985 1.00 59.47 89 LEU A N 1
ATOM 705 C CA . LEU A 1 89 ? 20.904 -4.162 -35.178 1.00 59.47 89 LEU A CA 1
ATOM 706 C C . LEU A 1 89 ? 20.480 -3.366 -36.434 1.00 59.47 89 LEU A C 1
ATOM 708 O O . LEU A 1 89 ? 20.319 -3.957 -37.500 1.00 59.47 89 LEU A O 1
ATOM 712 N N . PHE A 1 90 ? 20.328 -2.044 -36.305 1.00 53.28 90 PHE A N 1
ATOM 713 C CA . PHE A 1 90 ? 20.170 -1.066 -37.387 1.00 53.28 90 PHE A CA 1
ATOM 714 C C . PHE A 1 90 ? 21.292 -0.030 -37.291 1.00 53.28 90 PHE A C 1
ATOM 716 O O . PHE A 1 90 ? 21.656 0.528 -38.348 1.00 53.28 90 PHE A O 1
#